Protein AF-A0AAQ5Z0Y7-F1 (afdb_monomer)

Secondary structure (DSSP, 8-state):
-EEEEEESSS-EEEEEEETTEEE-TTEEE---EE-STT-EEEEEEE---PPTT--EEEEEEETT-SS-EEEE---S--HHHHHHHHHHHHHHHHHHHHHHHHHHHHHHHHHHHHHHHHHHHHHHHHHHHT-

pLDDT: mean 85.17, std 12.5, range [53.28, 96.88]

Nearest PDB structures (foldseek):
  6mno-assembly1_D  TM=9.564E-01  e=3.412E-08  Mus musculus
  6kvm-assembly1_B  TM=9.629E-01  e=2.098E-07  Gallus gallus
  6dfx-assembly1_B  TM=9.549E-01  e=1.760E-07  Homo sapiens
  8trr-assembly2_G  TM=9.542E-01  e=2.501E-07  Homo sapiens
  1ymm-assembly1_B  TM=9.669E-01  e=6.387E-07  Homo sapiens

Solvent-accessible surface area (backbone atoms only — not comparable to full-atom values): 7710 Å² total; per-residue (Å²): 118,48,74,50,64,83,38,72,68,85,71,67,46,78,45,40,21,53,75,81,42,81,53,67,78,56,54,49,68,54,72,73,38,78,67,61,95,88,21,27,27,37,41,36,40,69,64,77,81,92,57,92,91,69,47,42,30,40,38,42,40,42,88,85,43,97,61,70,46,75,47,69,66,68,88,64,72,56,69,67,60,54,48,51,53,54,54,52,53,53,53,51,54,54,50,51,53,54,50,50,53,50,49,53,49,49,53,50,51,53,51,52,53,52,53,51,52,55,50,54,53,53,53,55,52,56,58,60,76,75,107

Structure (mmCIF, N/CA/C/O backbone):
data_AF-A0AAQ5Z0Y7-F1
#
_entry.id   AF-A0AAQ5Z0Y7-F1
#
loop_
_atom_site.group_PDB
_atom_site.id
_atom_site.type_symbol
_atom_site.label_atom_id
_atom_site.label_alt_id
_atom_site.label_comp_id
_atom_site.label_asym_id
_atom_site.label_entity_id
_atom_site.label_seq_id
_atom_site.pdbx_PDB_ins_code
_atom_site.Cartn_x
_atom_site.Cartn_y
_atom_site.Cartn_z
_atom_site.occupancy
_atom_site.B_iso_or_equiv
_atom_site.auth_seq_id
_atom_site.auth_comp_id
_atom_site.auth_asym_id
_atom_site.auth_atom_id
_atom_site.pdbx_PDB_model_num
ATOM 1 N N . VAL A 1 1 ? -2.143 5.171 -4.795 1.00 91.12 1 VAL A N 1
ATOM 2 C CA . VAL A 1 1 ? -0.815 5.146 -5.457 1.00 91.12 1 VAL A CA 1
ATOM 3 C C . VAL A 1 1 ? -0.305 3.717 -5.467 1.00 91.12 1 VAL A C 1
ATOM 5 O O . VAL A 1 1 ? -0.470 3.034 -4.466 1.00 91.12 1 VAL A O 1
ATOM 8 N N . CYS A 1 2 ? 0.251 3.256 -6.580 1.00 93.62 2 CYS A N 1
ATOM 9 C CA . CYS A 1 2 ? 0.932 1.970 -6.693 1.00 93.62 2 CYS A CA 1
ATOM 10 C C . CYS A 1 2 ? 2.413 2.242 -6.950 1.00 93.62 2 CYS A C 1
ATOM 12 O O . CYS A 1 2 ? 2.742 2.964 -7.888 1.00 93.62 2 CYS A O 1
ATOM 14 N N . SER A 1 3 ? 3.286 1.697 -6.111 1.00 93.94 3 SER A N 1
ATOM 15 C CA . SER A 1 3 ? 4.729 1.930 -6.179 1.00 93.94 3 SER A CA 1
ATOM 16 C C . SER A 1 3 ? 5.446 0.607 -6.400 1.00 93.94 3 SER A C 1
ATOM 18 O O . SER A 1 3 ? 5.168 -0.357 -5.688 1.00 93.94 3 SER A O 1
ATOM 20 N N . ALA A 1 4 ? 6.370 0.577 -7.355 1.00 93.75 4 ALA A N 1
ATOM 21 C CA . ALA A 1 4 ? 7.292 -0.532 -7.561 1.00 93.75 4 ALA A CA 1
ATOM 22 C C . ALA A 1 4 ? 8.717 -0.052 -7.266 1.00 93.75 4 ALA A C 1
ATOM 24 O O . ALA A 1 4 ? 9.116 1.014 -7.736 1.00 93.75 4 ALA A O 1
ATOM 25 N N . TYR A 1 5 ? 9.454 -0.840 -6.488 1.00 93.38 5 TYR A N 1
ATOM 26 C CA . TYR A 1 5 ? 10.811 -0.553 -6.020 1.00 93.38 5 TYR A CA 1
ATOM 27 C C . TYR A 1 5 ? 11.744 -1.708 -6.377 1.00 93.38 5 TYR A C 1
ATOM 29 O O . TYR A 1 5 ? 11.276 -2.784 -6.755 1.00 93.38 5 TYR A O 1
ATOM 37 N N . ASP A 1 6 ? 13.047 -1.472 -6.227 1.00 92.06 6 ASP A N 1
ATOM 38 C CA . ASP A 1 6 ? 14.092 -2.498 -6.226 1.00 92.06 6 ASP A CA 1
ATOM 39 C C . ASP A 1 6 ? 14.089 -3.412 -7.464 1.00 92.06 6 ASP A C 1
ATOM 41 O O . ASP A 1 6 ? 14.405 -4.599 -7.389 1.00 92.06 6 ASP A O 1
ATOM 45 N N . PHE A 1 7 ? 13.737 -2.860 -8.632 1.00 91.75 7 PHE A N 1
ATOM 46 C CA . PHE A 1 7 ? 13.686 -3.612 -9.888 1.00 91.75 7 PHE A CA 1
ATOM 47 C C . PHE A 1 7 ? 14.783 -3.194 -10.875 1.00 91.75 7 PHE A C 1
ATOM 49 O O . PHE A 1 7 ? 15.243 -2.049 -10.901 1.00 91.75 7 PHE A O 1
ATOM 56 N N . TYR A 1 8 ? 15.189 -4.144 -11.719 1.00 88.56 8 TYR A N 1
ATOM 57 C CA . TYR A 1 8 ? 16.187 -3.975 -12.778 1.00 88.56 8 TYR A CA 1
ATOM 58 C C . TYR A 1 8 ? 15.850 -4.916 -13.943 1.00 88.56 8 TYR A C 1
ATOM 60 O O . TYR A 1 8 ? 15.703 -6.111 -13.727 1.00 88.56 8 TYR A O 1
ATOM 68 N N . SER A 1 9 ? 15.722 -4.512 -15.205 1.00 89.31 9 SER A N 1
ATOM 69 C CA . SER A 1 9 ? 16.020 -3.252 -15.900 1.00 89.31 9 SER A CA 1
ATOM 70 C C . SER A 1 9 ? 14.923 -2.173 -15.783 1.00 89.31 9 SER A C 1
ATOM 72 O O . SER A 1 9 ? 13.867 -2.420 -15.206 1.00 89.31 9 SER A O 1
ATOM 74 N N . LYS A 1 10 ? 15.151 -0.983 -16.378 1.00 89.31 10 LYS A N 1
ATOM 75 C CA . LYS A 1 10 ? 14.221 0.174 -16.379 1.00 89.31 10 LYS A CA 1
ATOM 76 C C . LYS A 1 10 ? 12.855 -0.115 -17.036 1.00 89.31 10 LYS A C 1
ATOM 78 O O . LYS A 1 10 ? 11.901 0.625 -16.815 1.00 89.31 10 LYS A O 1
ATOM 83 N N . GLN A 1 11 ? 12.756 -1.151 -17.869 1.00 91.50 11 GLN A N 1
ATOM 84 C CA . GLN A 1 11 ? 11.526 -1.503 -18.582 1.00 91.50 11 GLN A CA 1
ATOM 85 C C . GLN A 1 11 ? 10.569 -2.254 -17.654 1.00 91.50 11 GLN A C 1
ATOM 87 O O . GLN A 1 11 ? 10.799 -3.409 -17.308 1.00 91.50 11 GLN A O 1
ATOM 92 N N . ILE A 1 12 ? 9.482 -1.589 -17.275 1.00 94.12 12 ILE A N 1
ATOM 93 C CA . ILE A 1 12 ? 8.422 -2.110 -16.411 1.00 94.12 12 ILE A CA 1
ATOM 94 C C . ILE A 1 12 ? 7.073 -1.621 -16.935 1.00 94.12 12 ILE A C 1
ATOM 96 O O . ILE A 1 12 ? 6.978 -0.508 -17.461 1.00 94.12 12 ILE A O 1
ATOM 100 N N . ARG A 1 13 ? 6.023 -2.429 -16.785 1.00 94.31 13 ARG A N 1
ATOM 101 C CA . ARG A 1 13 ? 4.652 -2.024 -17.099 1.00 94.31 13 ARG A CA 1
ATOM 102 C C . ARG A 1 13 ? 3.798 -2.086 -15.842 1.00 94.31 13 ARG A C 1
ATOM 104 O O . ARG A 1 13 ? 3.627 -3.138 -15.236 1.00 94.31 13 ARG A O 1
ATOM 111 N N . VAL A 1 14 ? 3.249 -0.936 -15.468 1.00 95.50 14 VAL A N 1
ATOM 112 C CA . VAL A 1 14 ? 2.328 -0.789 -14.340 1.00 95.50 14 VAL A CA 1
ATOM 113 C C . VAL A 1 14 ? 0.976 -0.376 -14.905 1.00 95.50 14 VAL A C 1
ATOM 115 O O . VAL A 1 14 ? 0.880 0.621 -15.616 1.00 95.50 14 VAL A O 1
ATOM 118 N N . SER A 1 15 ? -0.057 -1.164 -14.628 1.00 95.88 15 SER A N 1
ATOM 119 C CA . SER A 1 15 ? -1.421 -0.935 -15.117 1.00 95.88 15 SER A CA 1
ATOM 120 C C . SER A 1 15 ? -2.418 -1.010 -13.969 1.00 95.88 15 SER A C 1
ATOM 122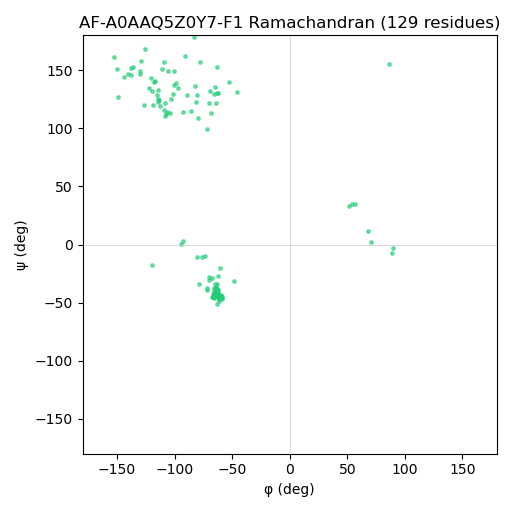 O O . SER A 1 15 ? -2.213 -1.740 -13.000 1.00 95.88 15 SER A O 1
ATOM 124 N N . TRP A 1 16 ? -3.503 -0.250 -14.069 1.00 95.94 16 TRP A N 1
ATOM 125 C CA . TRP A 1 16 ? -4.594 -0.298 -13.104 1.00 95.94 16 TRP A CA 1
ATOM 126 C C . TRP A 1 16 ? -5.721 -1.162 -13.643 1.00 95.94 16 TRP A C 1
ATOM 128 O O . TRP A 1 16 ? -6.062 -1.089 -14.820 1.00 95.94 16 TRP A O 1
ATOM 138 N N . LEU A 1 17 ? -6.305 -1.971 -12.768 1.00 94.62 17 LEU A N 1
ATOM 139 C CA . LEU A 1 17 ? -7.464 -2.799 -13.045 1.00 94.62 17 LEU A CA 1
ATOM 140 C C . LEU A 1 17 ? -8.631 -2.330 -12.179 1.00 94.62 17 LEU A C 1
ATOM 142 O O . LEU A 1 17 ? -8.510 -2.261 -10.956 1.00 94.62 17 LEU A O 1
ATOM 146 N N . TRP A 1 18 ? -9.772 -2.082 -12.806 1.00 91.94 18 TRP A N 1
ATOM 147 C CA . TRP A 1 18 ? -11.051 -1.835 -12.153 1.00 91.94 18 TRP A CA 1
ATOM 148 C C . TRP A 1 18 ? -11.950 -3.041 -12.400 1.00 91.94 18 TRP A C 1
ATOM 150 O O . TRP A 1 18 ? -12.274 -3.361 -13.540 1.00 91.94 18 TRP A O 1
ATOM 160 N N . ASN A 1 19 ? -12.314 -3.762 -11.339 1.00 90.50 19 ASN A N 1
ATOM 161 C CA . ASN A 1 19 ? -13.079 -5.012 -11.413 1.00 90.50 19 ASN A CA 1
ATOM 162 C C . ASN A 1 19 ? -12.471 -6.043 -12.391 1.00 90.50 19 ASN A C 1
ATOM 164 O O . ASN A 1 19 ? -13.185 -6.819 -13.018 1.00 90.50 19 ASN A O 1
ATOM 168 N N . GLY A 1 20 ? -11.138 -6.052 -12.515 1.00 90.88 20 GLY A N 1
ATOM 169 C CA . GLY A 1 20 ? -10.393 -6.943 -13.412 1.00 90.88 20 GLY A CA 1
ATOM 170 C C . GLY A 1 20 ? -10.175 -6.407 -14.830 1.00 90.88 20 GLY A C 1
ATOM 171 O O . GLY A 1 20 ? -9.409 -7.008 -15.578 1.00 90.88 20 GLY A O 1
ATOM 172 N N . GLN A 1 21 ? -10.777 -5.273 -15.192 1.00 93.38 21 GLN A N 1
ATOM 173 C CA . GLN A 1 21 ? -10.594 -4.639 -16.497 1.00 93.38 21 GLN A CA 1
ATOM 174 C C . GLN A 1 21 ? -9.551 -3.520 -16.431 1.00 93.38 21 GLN A C 1
ATOM 176 O O . GLN A 1 21 ? -9.577 -2.699 -15.520 1.00 93.38 21 GLN A O 1
ATOM 181 N N . GLU A 1 22 ? -8.634 -3.477 -17.399 1.00 95.06 22 GLU A N 1
ATOM 182 C CA . GLU A 1 22 ? -7.592 -2.446 -17.464 1.00 95.06 22 GLU A CA 1
ATOM 183 C C . GLU A 1 22 ? -8.189 -1.059 -17.720 1.00 95.06 22 GLU A C 1
ATOM 185 O O . GLU A 1 22 ? -8.990 -0.877 -18.639 1.00 95.06 22 GLU A O 1
ATOM 190 N N . VAL A 1 23 ? -7.793 -0.085 -16.897 1.00 94.25 23 VAL A N 1
ATOM 191 C CA . VAL A 1 23 ? -8.220 1.313 -16.999 1.00 94.25 23 VAL A CA 1
ATOM 192 C C . VAL A 1 23 ? -7.027 2.218 -17.267 1.00 94.25 23 VAL A C 1
ATOM 194 O O . VAL A 1 23 ? -5.949 2.045 -16.701 1.00 94.25 23 VAL A O 1
ATOM 197 N N . THR A 1 24 ? -7.238 3.199 -18.140 1.00 94.12 24 THR A N 1
ATOM 198 C CA . THR A 1 24 ? -6.231 4.198 -18.532 1.00 94.12 24 THR A CA 1
ATOM 199 C C . THR A 1 24 ? -6.661 5.628 -18.200 1.00 94.12 24 THR A C 1
ATOM 201 O O . THR A 1 24 ? -5.824 6.522 -18.127 1.00 94.12 24 THR A O 1
ATOM 204 N N . SER A 1 25 ? -7.957 5.857 -17.966 1.00 93.88 25 SER A N 1
ATOM 205 C CA . SER A 1 25 ? -8.489 7.165 -17.580 1.00 93.88 25 SER A CA 1
ATOM 206 C C . SER A 1 25 ? -8.035 7.540 -16.171 1.00 93.88 25 SER A C 1
ATOM 208 O O . SER A 1 25 ? -8.155 6.733 -15.253 1.00 93.88 25 SER A O 1
ATOM 210 N N . GLY A 1 26 ? -7.535 8.766 -15.998 1.00 92.00 26 GLY A N 1
ATOM 211 C CA . GLY A 1 26 ? -7.045 9.252 -14.704 1.00 92.00 26 GLY A CA 1
ATOM 212 C C . GLY A 1 26 ? -5.773 8.551 -14.216 1.00 92.00 26 GLY A C 1
ATOM 213 O O . GLY A 1 26 ? -5.412 8.704 -13.051 1.00 92.00 26 GLY A O 1
ATOM 214 N N . VAL A 1 27 ? -5.104 7.768 -15.075 1.00 95.38 27 VAL A N 1
ATOM 215 C CA . VAL A 1 27 ? -3.835 7.114 -14.747 1.00 95.38 27 VAL A CA 1
ATOM 216 C C . VAL A 1 27 ? -2.674 8.028 -15.107 1.00 95.38 27 VAL A C 1
ATOM 218 O O . VAL A 1 27 ? -2.554 8.484 -16.243 1.00 95.38 27 VAL A O 1
ATOM 221 N N . SER A 1 28 ? -1.773 8.240 -14.156 1.00 95.56 28 SER A N 1
ATOM 222 C CA . SER A 1 28 ? -0.489 8.900 -14.384 1.00 95.56 28 SER A CA 1
ATOM 223 C C . SER A 1 28 ? 0.655 8.061 -13.821 1.00 95.56 28 SER A C 1
ATOM 225 O O . SER A 1 28 ? 0.456 7.182 -12.976 1.00 95.56 28 SER A O 1
ATOM 227 N N . PHE A 1 29 ? 1.865 8.283 -14.329 1.00 94.81 29 PHE A N 1
ATOM 228 C CA . PHE A 1 29 ? 3.067 7.577 -13.900 1.00 94.81 29 PHE A CA 1
ATOM 229 C C . PHE A 1 29 ? 4.238 8.548 -13.768 1.00 94.81 29 PHE A 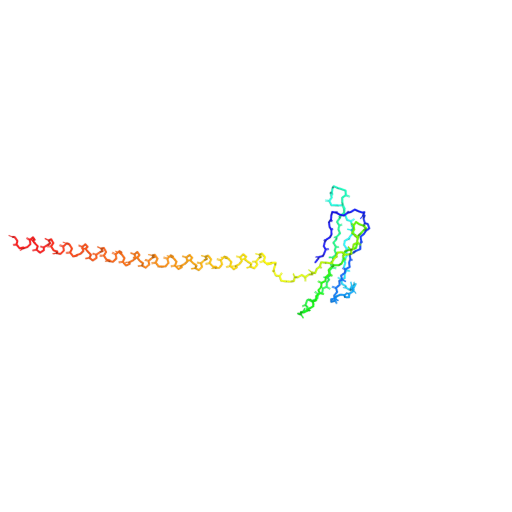C 1
ATOM 231 O O . PHE A 1 29 ? 4.353 9.502 -14.536 1.00 94.81 29 PHE A O 1
ATOM 238 N N . THR A 1 30 ? 5.116 8.304 -12.800 1.00 94.38 30 THR A N 1
ATOM 239 C CA . THR A 1 30 ? 6.445 8.921 -12.792 1.00 94.38 30 THR A CA 1
ATOM 240 C C . THR A 1 30 ? 7.335 8.197 -13.784 1.00 94.38 30 THR A C 1
ATOM 242 O O . THR A 1 30 ? 7.142 7.015 -14.066 1.00 94.38 30 THR A O 1
ATOM 245 N N . GLU A 1 31 ? 8.376 8.862 -14.267 1.00 91.94 31 GLU A N 1
ATOM 246 C CA . GLU A 1 31 ? 9.453 8.136 -14.929 1.00 91.94 31 GLU A CA 1
ATOM 247 C C . GLU A 1 31 ? 10.143 7.182 -13.945 1.00 91.94 31 GLU A C 1
ATOM 249 O O . GLU A 1 31 ? 10.155 7.413 -12.733 1.00 91.94 31 GLU A O 1
ATOM 254 N N . ALA A 1 32 ? 10.718 6.096 -14.466 1.00 91.88 32 ALA A N 1
ATOM 255 C CA . ALA A 1 32 ? 11.521 5.193 -13.655 1.00 91.88 32 ALA A CA 1
ATOM 256 C C . ALA A 1 32 ? 12.822 5.896 -13.230 1.00 91.88 32 ALA A C 1
ATOM 258 O O . ALA A 1 32 ? 13.677 6.210 -14.069 1.00 91.88 32 ALA A O 1
ATOM 259 N N . MET A 1 33 ? 12.948 6.147 -11.929 1.00 92.62 33 MET A N 1
ATOM 260 C CA . MET A 1 33 ? 14.054 6.874 -11.301 1.00 92.62 33 MET A CA 1
ATOM 261 C C . MET A 1 33 ? 14.969 5.902 -10.554 1.00 92.62 33 MET A C 1
ATOM 263 O O . MET A 1 33 ? 14.481 4.889 -10.063 1.00 92.62 33 MET A O 1
ATOM 267 N N . PRO A 1 34 ? 16.277 6.172 -10.437 1.00 91.56 34 PRO A N 1
ATOM 268 C CA . PRO A 1 34 ? 17.161 5.341 -9.627 1.00 91.56 34 PRO A CA 1
ATOM 269 C C . PRO A 1 34 ? 16.777 5.425 -8.140 1.00 91.56 34 PRO A C 1
ATOM 271 O O . PRO A 1 34 ? 16.534 6.515 -7.622 1.00 91.56 34 PRO A O 1
ATOM 274 N N . SER A 1 35 ? 16.736 4.278 -7.462 1.00 85.50 35 SER A N 1
ATOM 275 C CA . SER A 1 35 ? 16.371 4.143 -6.042 1.00 85.50 35 SER A CA 1
ATOM 276 C C . SER A 1 35 ? 17.586 4.194 -5.094 1.00 85.50 35 SER A C 1
ATOM 278 O O . SER A 1 35 ? 17.435 4.066 -3.884 1.00 85.50 35 SER A O 1
ATOM 280 N N . GLY A 1 36 ? 18.794 4.412 -5.628 1.00 77.88 36 GLY A N 1
ATOM 281 C CA . GLY A 1 36 ? 20.045 4.064 -4.943 1.00 77.88 36 GLY A CA 1
ATOM 282 C C . GLY A 1 36 ? 20.406 2.601 -5.218 1.00 77.88 36 GLY A C 1
ATOM 283 O O . GLY A 1 36 ? 19.550 1.814 -5.610 1.00 77.88 36 GLY A O 1
ATOM 284 N N . ASP A 1 37 ? 21.686 2.248 -5.124 1.00 85.44 37 ASP A N 1
ATOM 285 C CA . ASP A 1 37 ? 22.167 0.866 -5.293 1.00 85.44 37 ASP A CA 1
ATOM 286 C C . ASP A 1 37 ? 21.817 0.181 -6.635 1.00 85.44 37 ASP A C 1
ATOM 288 O O . ASP A 1 37 ? 21.642 -1.030 -6.693 1.00 85.44 37 ASP A O 1
ATOM 292 N N . TRP A 1 38 ? 21.792 0.938 -7.743 1.00 83.81 38 TRP A N 1
ATOM 293 C CA . TRP A 1 38 ? 21.580 0.457 -9.130 1.00 83.81 38 TRP A CA 1
ATOM 294 C C . TRP A 1 38 ? 20.169 -0.036 -9.484 1.00 83.81 38 TRP A C 1
ATOM 296 O O . TRP A 1 38 ? 19.930 -0.426 -10.630 1.00 83.81 38 TRP A O 1
ATOM 306 N N . PHE A 1 39 ? 19.221 0.038 -8.554 1.00 92.94 39 PHE A N 1
ATOM 307 C CA . PHE A 1 39 ? 17.825 -0.304 -8.808 1.00 92.94 39 PHE A CA 1
ATOM 308 C C . PHE A 1 39 ? 17.001 0.903 -9.250 1.00 92.94 39 PHE A C 1
ATOM 310 O O . PHE A 1 39 ? 17.392 2.057 -9.050 1.00 92.94 39 PHE A O 1
ATOM 317 N N . TYR A 1 40 ? 15.839 0.637 -9.842 1.00 93.69 40 TYR A N 1
ATOM 318 C CA . TYR A 1 40 ? 14.866 1.652 -10.224 1.00 93.69 40 TYR A CA 1
ATOM 319 C C . TYR A 1 40 ? 13.620 1.601 -9.338 1.00 93.69 40 TYR A C 1
ATOM 321 O O . TYR A 1 40 ? 13.281 0.575 -8.750 1.00 93.69 40 TYR A O 1
ATOM 329 N N . GLN A 1 41 ? 12.922 2.729 -9.289 1.00 94.56 41 GLN A N 1
ATOM 330 C CA . GLN A 1 41 ? 11.603 2.889 -8.699 1.00 94.56 41 GLN A CA 1
ATOM 331 C C . GLN A 1 41 ? 10.668 3.590 -9.685 1.00 94.56 41 GLN A C 1
ATOM 333 O O . GLN A 1 41 ? 11.095 4.446 -10.466 1.00 94.56 41 GLN A O 1
ATOM 338 N N . VAL A 1 42 ? 9.385 3.240 -9.646 1.00 95.31 42 VAL A N 1
ATOM 339 C CA . VAL A 1 42 ? 8.333 3.895 -10.430 1.00 95.31 42 VAL A CA 1
ATOM 340 C C . VAL A 1 42 ? 7.042 3.965 -9.620 1.00 95.31 42 VAL A C 1
ATOM 342 O O . VAL A 1 42 ? 6.703 3.040 -8.878 1.00 95.31 42 VAL A O 1
ATOM 345 N N . HIS A 1 43 ? 6.301 5.056 -9.782 1.00 95.50 43 HIS A N 1
ATOM 346 C CA . HIS A 1 43 ? 5.024 5.279 -9.119 1.00 95.50 43 HIS A CA 1
ATOM 347 C C . HIS A 1 43 ? 3.935 5.499 -10.156 1.00 95.50 43 HIS A C 1
ATOM 349 O O . HIS A 1 43 ? 4.108 6.281 -11.088 1.00 95.50 43 HIS A O 1
ATOM 355 N N . SER A 1 44 ? 2.797 4.841 -9.969 1.00 95.88 44 SER A N 1
ATOM 356 C CA . SER A 1 44 ? 1.584 5.085 -10.735 1.00 95.88 44 SER A CA 1
ATOM 357 C C . SER A 1 44 ? 0.460 5.575 -9.829 1.00 95.88 44 SER A C 1
ATOM 359 O O . SER A 1 44 ? 0.273 5.105 -8.700 1.00 95.88 44 SER A O 1
ATOM 361 N N . PHE A 1 45 ? -0.310 6.525 -10.335 1.00 94.75 45 PHE A N 1
ATOM 362 C CA . PHE A 1 45 ? -1.434 7.143 -9.654 1.00 94.75 45 PHE A CA 1
ATOM 363 C C . PHE A 1 45 ? -2.690 6.905 -10.478 1.00 94.75 45 PHE A C 1
ATOM 365 O O . PHE A 1 45 ? -2.635 6.896 -11.703 1.00 94.75 45 PHE A O 1
ATOM 372 N N . LEU A 1 46 ? -3.803 6.696 -9.785 1.00 94.00 46 LEU A N 1
ATOM 373 C CA . LEU A 1 46 ? -5.127 6.573 -10.372 1.00 94.00 46 LEU A CA 1
ATOM 374 C C . LEU A 1 46 ? -6.030 7.571 -9.657 1.00 94.00 46 LEU A C 1
ATOM 376 O O . LEU A 1 46 ? -6.199 7.485 -8.437 1.00 94.00 46 LEU A O 1
ATOM 380 N N . GLU A 1 47 ? -6.589 8.503 -10.414 1.00 92.94 47 GLU A N 1
ATOM 381 C CA . GLU A 1 47 ? -7.648 9.397 -9.959 1.00 92.94 47 GLU A CA 1
ATOM 382 C C . GLU A 1 47 ? -9.000 8.707 -10.152 1.00 92.94 47 GLU A C 1
ATOM 384 O O . GLU A 1 47 ? -9.413 8.414 -11.273 1.00 92.94 47 GLU A O 1
ATOM 389 N N . PHE A 1 48 ? -9.694 8.414 -9.052 1.00 86.62 48 PHE A N 1
ATOM 390 C CA . PHE A 1 48 ? -11.004 7.768 -9.082 1.00 86.62 48 PHE A CA 1
ATOM 391 C C . PHE A 1 48 ? -11.828 8.141 -7.848 1.00 86.62 48 PHE A C 1
ATOM 393 O O . PHE A 1 48 ? -11.293 8.564 -6.822 1.00 86.62 48 PHE A O 1
ATOM 400 N N . THR A 1 49 ? -13.144 7.948 -7.940 1.00 85.38 49 THR A N 1
ATOM 401 C CA . THR A 1 49 ? -14.055 8.069 -6.796 1.00 85.38 49 THR A CA 1
ATOM 402 C C . THR A 1 49 ? -14.451 6.663 -6.343 1.00 85.38 49 THR A C 1
ATOM 404 O O . THR A 1 49 ? -15.108 5.968 -7.114 1.00 85.38 49 THR A O 1
ATOM 407 N N . PRO A 1 50 ? -14.041 6.203 -5.146 1.00 77.06 50 PRO A N 1
ATOM 408 C CA . PRO A 1 50 ? -14.340 4.849 -4.684 1.00 77.06 50 PRO A CA 1
ATOM 409 C C . PRO A 1 50 ? -15.848 4.640 -4.502 1.00 77.06 50 PRO A C 1
ATOM 411 O O . PRO A 1 50 ? -16.463 5.307 -3.665 1.00 77.06 50 PRO A O 1
ATOM 414 N N . THR A 1 51 ? -16.431 3.665 -5.204 1.00 81.00 51 THR A N 1
ATOM 415 C CA . THR A 1 51 ? -17.798 3.191 -4.937 1.00 81.00 51 THR A CA 1
ATOM 416 C C . THR A 1 51 ? -17.763 1.889 -4.134 1.00 81.00 51 THR A C 1
ATOM 418 O O . THR A 1 51 ? -16.828 1.090 -4.219 1.00 81.00 51 THR A O 1
ATOM 421 N N . ARG A 1 52 ? -18.783 1.650 -3.300 1.00 79.75 52 ARG A N 1
ATOM 422 C CA . ARG A 1 52 ? -18.865 0.418 -2.498 1.00 79.75 52 ARG A CA 1
ATOM 423 C C . ARG A 1 52 ? -18.945 -0.813 -3.404 1.00 79.75 52 ARG A C 1
ATOM 425 O O . ARG A 1 52 ? -19.807 -0.879 -4.271 1.00 79.75 52 ARG A O 1
ATOM 432 N N . GLY A 1 53 ? -18.104 -1.807 -3.124 1.00 80.00 53 GLY A N 1
ATOM 433 C CA . GLY A 1 53 ? -18.097 -3.094 -3.827 1.00 80.00 53 GLY A CA 1
ATOM 434 C C . GLY A 1 53 ? -17.192 -3.146 -5.058 1.00 80.00 53 GLY A C 1
ATOM 435 O O . GLY A 1 53 ? -17.058 -4.212 -5.653 1.00 80.00 53 GLY A O 1
ATOM 436 N N . GLU A 1 54 ? -16.541 -2.041 -5.421 1.00 84.56 54 GLU A N 1
ATOM 437 C CA . GLU A 1 54 ? -15.580 -2.019 -6.520 1.00 84.56 54 GLU A CA 1
ATOM 438 C C . GLU A 1 54 ? -14.209 -2.510 -6.061 1.00 84.56 54 GLU A C 1
ATOM 440 O O . GLU A 1 54 ? -13.714 -2.137 -4.994 1.00 84.56 54 GLU A O 1
ATOM 445 N N . ARG A 1 55 ? -13.584 -3.356 -6.882 1.00 87.81 55 ARG A N 1
ATOM 446 C CA . ARG A 1 55 ? -12.254 -3.900 -6.622 1.00 87.81 55 ARG A CA 1
ATOM 447 C C . ARG A 1 55 ? -11.254 -3.250 -7.556 1.00 87.81 55 ARG A C 1
ATOM 449 O O . ARG A 1 55 ? -11.257 -3.509 -8.757 1.00 87.81 55 ARG A O 1
ATOM 456 N N . ILE A 1 56 ? -10.366 -2.454 -6.984 1.00 91.69 56 ILE A N 1
ATOM 457 C CA . ILE A 1 56 ? -9.268 -1.834 -7.717 1.00 91.69 56 ILE A CA 1
ATOM 458 C C . ILE A 1 56 ? -8.007 -2.636 -7.442 1.00 91.69 56 ILE A C 1
ATOM 460 O O . ILE A 1 56 ? -7.755 -3.049 -6.311 1.00 91.69 56 ILE A O 1
ATOM 464 N N . ALA A 1 57 ? -7.222 -2.887 -8.477 1.00 93.31 57 ALA A N 1
ATOM 465 C CA . ALA A 1 57 ? -5.944 -3.560 -8.350 1.00 93.31 57 ALA A CA 1
ATOM 466 C C . ALA A 1 57 ? -4.892 -2.886 -9.227 1.00 93.31 57 ALA A C 1
ATOM 468 O O . ALA A 1 57 ? -5.198 -2.306 -10.263 1.00 93.31 57 ALA A O 1
ATOM 469 N N . CYS A 1 58 ? -3.644 -2.985 -8.804 1.00 94.81 58 CYS A N 1
ATOM 470 C CA . CYS A 1 58 ? -2.481 -2.631 -9.592 1.00 94.81 58 CYS A CA 1
ATOM 471 C C . CYS A 1 58 ? -1.858 -3.916 -10.139 1.00 94.81 58 CYS A C 1
ATOM 473 O O . CYS A 1 58 ? -1.625 -4.860 -9.382 1.00 94.81 58 CYS A O 1
ATOM 475 N N . ARG A 1 59 ? -1.602 -3.961 -11.444 1.00 95.88 59 ARG A N 1
ATOM 476 C CA . ARG A 1 59 ? -0.902 -5.051 -12.123 1.00 95.88 59 ARG A CA 1
ATOM 477 C C . ARG A 1 59 ? 0.481 -4.577 -12.542 1.00 95.88 59 ARG A C 1
ATOM 479 O O . ARG A 1 59 ? 0.595 -3.617 -13.307 1.00 95.88 59 ARG A O 1
ATOM 486 N N . VAL A 1 60 ? 1.502 -5.275 -12.062 1.00 96.00 60 VAL A N 1
ATOM 487 C CA . VAL A 1 60 ? 2.911 -5.001 -12.340 1.00 96.00 60 VAL A CA 1
ATOM 488 C C . VAL A 1 60 ? 3.488 -6.144 -13.168 1.00 96.00 60 VAL A C 1
ATOM 490 O O . VAL A 1 60 ? 3.502 -7.296 -12.739 1.00 96.00 60 VAL A O 1
ATOM 493 N N . GLU A 1 61 ? 3.961 -5.812 -14.362 1.00 95.69 61 GLU A N 1
ATOM 494 C CA . GLU A 1 61 ? 4.624 -6.718 -15.297 1.00 95.69 61 GLU A CA 1
ATOM 495 C C . GLU A 1 61 ? 6.083 -6.282 -15.449 1.00 95.69 61 GLU A C 1
ATOM 497 O O . GLU A 1 61 ? 6.375 -5.125 -15.773 1.00 95.69 61 GLU A O 1
ATOM 502 N N . HIS A 1 62 ? 7.011 -7.205 -15.203 1.00 95.25 62 HIS A N 1
ATOM 503 C CA . HIS A 1 62 ? 8.447 -6.949 -15.269 1.00 95.25 62 HIS A CA 1
ATOM 504 C C . HIS A 1 62 ? 9.197 -8.218 -15.679 1.00 95.25 62 HIS A C 1
ATOM 506 O O . HIS A 1 62 ? 8.747 -9.318 -15.381 1.00 95.25 62 HIS A O 1
ATOM 512 N N . LEU A 1 63 ? 10.343 -8.072 -16.347 1.00 92.56 63 LEU A N 1
ATOM 513 C CA . LEU A 1 63 ? 11.136 -9.195 -16.868 1.00 92.56 63 LEU A CA 1
ATOM 514 C C . LEU A 1 63 ? 11.651 -10.141 -15.772 1.00 92.56 63 LEU A C 1
ATOM 516 O O . LEU A 1 63 ? 11.877 -11.318 -16.038 1.00 92.56 63 LEU A O 1
ATOM 520 N N . SER A 1 64 ? 11.849 -9.638 -14.552 1.00 89.81 64 SER A N 1
ATOM 521 C CA . SER A 1 64 ? 12.268 -10.449 -13.405 1.00 89.81 64 SER A CA 1
ATOM 522 C C . SER A 1 64 ? 11.130 -11.286 -12.815 1.00 89.81 64 SER A C 1
ATOM 524 O O . SER A 1 64 ? 11.389 -12.151 -11.981 1.00 89.81 64 SER A O 1
ATOM 526 N N . LEU A 1 65 ? 9.882 -11.039 -13.224 1.00 91.94 65 LEU A N 1
ATOM 527 C CA . LEU A 1 65 ? 8.706 -11.761 -12.758 1.00 91.94 65 LEU A CA 1
ATOM 528 C C . LEU A 1 65 ? 8.258 -12.764 -13.824 1.00 91.94 65 LEU A C 1
ATOM 530 O O . LEU A 1 65 ? 7.990 -12.397 -14.965 1.00 91.94 65 LEU A O 1
ATOM 534 N N . SER A 1 66 ? 8.134 -14.039 -13.447 1.00 92.38 66 SER A N 1
ATOM 535 C CA . SER A 1 66 ? 7.591 -15.070 -14.344 1.00 92.38 66 SER A CA 1
ATOM 536 C C . SER A 1 66 ? 6.105 -14.857 -14.652 1.00 92.38 66 SER A C 1
ATOM 538 O O . SER A 1 66 ? 5.644 -15.222 -15.728 1.00 92.38 66 SER A O 1
ATOM 540 N N . GLU A 1 67 ? 5.367 -14.246 -13.723 1.00 93.69 67 GLU A N 1
ATOM 541 C CA . GLU A 1 67 ? 3.950 -13.910 -13.856 1.00 93.69 67 GLU A CA 1
ATOM 542 C C . GLU A 1 67 ? 3.688 -12.489 -13.346 1.00 93.69 67 GLU A C 1
ATOM 544 O O . GLU A 1 67 ? 4.394 -11.985 -12.471 1.00 93.69 67 GLU A O 1
ATOM 549 N N . ALA A 1 68 ? 2.653 -11.837 -13.879 1.00 94.31 68 ALA A N 1
ATOM 550 C CA . ALA A 1 68 ? 2.285 -10.485 -13.476 1.00 94.31 68 ALA A CA 1
ATOM 551 C C . ALA A 1 68 ? 1.867 -10.435 -11.997 1.00 94.31 68 ALA A C 1
ATOM 553 O O . ALA A 1 68 ? 0.993 -11.183 -11.553 1.00 94.31 68 ALA A O 1
ATOM 554 N N . MET A 1 69 ? 2.433 -9.497 -11.240 1.00 93.75 69 MET A N 1
ATOM 555 C CA . MET A 1 69 ? 2.071 -9.293 -9.842 1.00 93.75 69 MET A CA 1
ATOM 556 C C . MET A 1 69 ? 0.799 -8.447 -9.748 1.00 93.75 69 MET A C 1
ATOM 558 O O . MET A 1 69 ? 0.753 -7.318 -10.237 1.00 93.75 69 MET A O 1
ATOM 562 N N . LEU A 1 70 ? -0.233 -8.983 -9.093 1.00 93.94 70 LEU A N 1
ATOM 563 C CA . LEU A 1 70 ? -1.506 -8.302 -8.855 1.00 93.94 70 LEU A CA 1
ATOM 564 C C . LEU A 1 70 ? -1.635 -7.880 -7.391 1.00 93.94 70 LEU A C 1
ATOM 566 O O . LEU A 1 70 ? -1.761 -8.716 -6.499 1.00 93.94 70 LEU A O 1
ATOM 570 N N . VAL A 1 71 ? -1.663 -6.571 -7.151 1.00 92.00 71 VAL A N 1
ATOM 571 C CA . VAL A 1 71 ? -1.830 -5.974 -5.823 1.00 92.00 71 VAL A CA 1
ATOM 572 C C . VAL A 1 71 ? -3.212 -5.350 -5.732 1.00 92.00 71 VAL A C 1
ATOM 574 O O . VAL A 1 71 ? -3.502 -4.349 -6.381 1.00 92.00 71 VAL A O 1
ATOM 577 N N . VAL A 1 72 ? -4.088 -5.945 -4.930 1.00 90.69 72 VAL A N 1
ATOM 578 C CA . VAL A 1 72 ? -5.453 -5.447 -4.733 1.00 90.69 72 VAL A CA 1
ATOM 579 C C . VAL A 1 72 ? -5.423 -4.297 -3.736 1.00 90.69 72 VAL A C 1
ATOM 581 O O . VAL A 1 72 ? -4.873 -4.428 -2.645 1.00 90.69 72 VAL A O 1
ATOM 584 N N . TRP A 1 73 ? -6.032 -3.176 -4.112 1.00 84.62 73 TRP A N 1
ATOM 585 C CA . TRP A 1 73 ? -6.233 -2.039 -3.229 1.00 84.62 73 TRP A CA 1
ATOM 586 C C . TRP A 1 73 ? -7.302 -2.396 -2.198 1.00 84.62 73 TRP A C 1
ATOM 588 O O . TRP A 1 73 ? -8.498 -2.366 -2.489 1.00 84.62 73 TRP A O 1
ATOM 598 N N . ASP A 1 74 ? -6.872 -2.771 -0.996 1.00 72.25 74 ASP A N 1
ATOM 599 C CA . ASP A 1 74 ? -7.789 -3.029 0.105 1.00 72.25 74 ASP A CA 1
ATOM 600 C C . ASP A 1 74 ? -7.976 -1.758 0.944 1.00 72.25 74 ASP A C 1
ATOM 602 O O . ASP A 1 74 ? -7.056 -1.263 1.591 1.00 72.25 74 ASP A O 1
ATOM 606 N N . THR A 1 75 ? -9.192 -1.212 0.927 1.00 63.31 75 THR A N 1
ATOM 607 C CA . THR A 1 75 ? -9.600 -0.113 1.822 1.00 63.31 75 THR A CA 1
ATOM 608 C C . THR A 1 75 ? -9.822 -0.574 3.263 1.00 63.31 75 THR A C 1
ATOM 610 O O . THR A 1 75 ? -10.038 0.247 4.157 1.00 63.31 75 THR A O 1
ATOM 613 N N . SER A 1 76 ? -9.822 -1.884 3.516 1.00 58.66 76 SER A N 1
ATOM 614 C CA . SER A 1 76 ? -9.919 -2.408 4.863 1.00 58.66 76 SER A CA 1
ATOM 615 C C . SER A 1 76 ? -8.608 -2.105 5.600 1.00 58.66 76 SER A C 1
ATOM 617 O O . SER A 1 76 ? -7.525 -2.470 5.155 1.00 58.66 76 SER A O 1
ATOM 619 N N . HIS A 1 77 ? -8.692 -1.381 6.727 1.00 54.94 77 HIS A N 1
ATOM 620 C CA . HIS A 1 77 ? -7.531 -1.193 7.603 1.00 54.94 77 HIS A CA 1
ATOM 621 C C . HIS A 1 77 ? -6.832 -2.540 7.807 1.00 54.94 77 HIS A C 1
ATOM 623 O O . HIS A 1 77 ? -7.549 -3.501 8.131 1.00 54.94 77 HIS A O 1
ATOM 629 N N . PRO A 1 78 ? -5.494 -2.612 7.644 1.00 62.56 78 PRO A N 1
ATOM 630 C CA . PRO A 1 78 ? -4.776 -3.871 7.749 1.00 62.56 78 PRO A CA 1
ATOM 631 C C . PRO A 1 78 ? -5.151 -4.529 9.074 1.00 62.56 78 PRO A C 1
ATOM 633 O O . PRO A 1 78 ? -5.315 -3.851 10.092 1.00 62.56 78 PRO A O 1
ATOM 636 N N . VAL A 1 79 ? -5.342 -5.849 9.054 1.00 61.22 79 VAL A N 1
ATOM 637 C CA . VAL A 1 79 ? -5.827 -6.635 10.205 1.00 61.22 79 VAL A CA 1
ATOM 638 C C . VAL A 1 79 ? -5.053 -6.298 11.489 1.00 61.22 79 VAL A C 1
ATOM 640 O O . VAL A 1 79 ? -5.634 -6.264 12.572 1.00 61.22 79 VAL A O 1
ATOM 643 N N . SER A 1 80 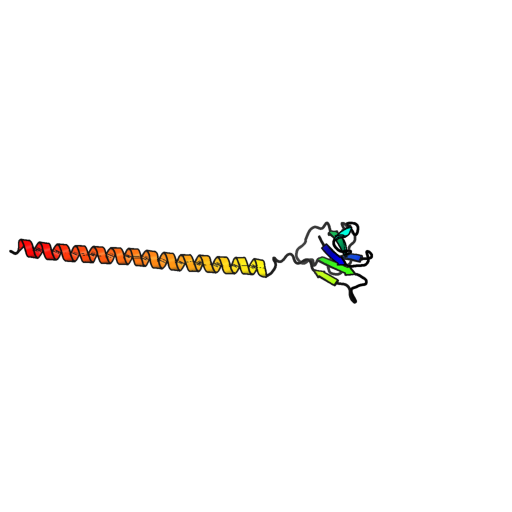? -3.771 -5.946 11.357 1.00 61.56 80 SER A N 1
ATOM 644 C CA . SER A 1 80 ? -2.902 -5.469 12.435 1.00 61.56 80 SER A CA 1
ATOM 645 C C . SER A 1 80 ? -3.390 -4.187 13.124 1.00 61.56 80 SER A C 1
ATOM 647 O O . SER A 1 80 ? -3.373 -4.121 14.350 1.00 61.56 80 SER A O 1
ATOM 649 N N . GLU A 1 81 ? -3.865 -3.183 12.389 1.00 65.31 81 GLU A N 1
ATOM 650 C CA . GLU A 1 81 ? -4.363 -1.918 12.953 1.00 65.31 81 GLU A CA 1
ATOM 651 C C . GLU A 1 81 ? -5.711 -2.108 13.657 1.00 65.31 81 GLU A C 1
ATOM 653 O O . GLU A 1 81 ? -5.941 -1.568 14.742 1.00 65.31 81 GLU A O 1
ATOM 658 N N . ARG A 1 82 ? -6.581 -2.966 13.111 1.00 67.44 82 ARG A N 1
ATOM 659 C CA . ARG A 1 82 ? -7.835 -3.341 13.787 1.00 67.44 82 ARG A CA 1
ATOM 660 C C . ARG A 1 82 ? -7.567 -4.128 15.069 1.00 67.44 82 ARG A C 1
ATOM 662 O O . ARG A 1 82 ? -8.188 -3.850 16.092 1.00 67.44 82 ARG A O 1
ATOM 669 N N . ALA A 1 83 ? -6.621 -5.068 15.038 1.00 73.88 83 ALA A N 1
ATOM 670 C CA . ALA A 1 83 ? -6.245 -5.860 16.206 1.00 73.88 83 ALA A CA 1
ATOM 671 C C . ALA A 1 83 ? -5.665 -4.989 17.333 1.00 73.88 83 ALA A C 1
ATOM 673 O O . ALA A 1 83 ? -6.029 -5.176 18.494 1.00 73.88 83 ALA A O 1
ATOM 674 N N . LYS A 1 84 ? -4.834 -3.990 17.000 1.00 80.69 84 LYS A N 1
ATOM 675 C CA . LYS A 1 84 ? -4.301 -3.019 17.972 1.00 80.69 84 LYS A CA 1
ATOM 676 C C . LYS A 1 84 ? -5.413 -2.249 18.688 1.00 80.69 84 LYS A C 1
ATOM 678 O O . LYS A 1 84 ? -5.369 -2.136 19.913 1.00 80.69 84 LYS A O 1
ATOM 683 N N . MET A 1 85 ? -6.423 -1.770 17.953 1.00 81.75 85 MET A N 1
ATOM 684 C CA . MET A 1 85 ? -7.571 -1.076 18.553 1.00 81.75 85 MET A CA 1
ATOM 685 C C . MET A 1 85 ? -8.341 -1.985 19.516 1.00 81.75 85 MET A C 1
ATOM 687 O O . MET A 1 85 ? -8.614 -1.595 20.648 1.00 81.75 85 MET A O 1
ATOM 691 N N . VAL A 1 86 ? -8.625 -3.220 19.096 1.00 85.75 86 VAL A N 1
ATOM 692 C CA . VAL A 1 86 ? -9.374 -4.193 19.901 1.00 85.75 86 VAL A CA 1
ATOM 693 C C . VAL A 1 86 ? -8.636 -4.528 21.202 1.00 85.75 86 VAL A C 1
ATOM 695 O O . VAL A 1 86 ? -9.223 -4.449 22.282 1.00 85.75 86 VAL A O 1
ATOM 698 N N . ILE A 1 87 ? -7.338 -4.839 21.125 1.00 89.00 87 ILE A N 1
ATOM 699 C CA . ILE A 1 87 ? -6.517 -5.169 22.302 1.00 89.00 87 ILE A CA 1
ATOM 700 C C . ILE A 1 87 ? -6.451 -3.981 23.271 1.00 89.00 87 ILE A C 1
ATOM 702 O O . ILE A 1 87 ? -6.616 -4.162 24.480 1.00 89.00 87 ILE A O 1
ATOM 706 N N . GLY A 1 88 ? -6.263 -2.764 22.750 1.00 91.25 88 GLY A N 1
ATOM 707 C CA . GLY A 1 88 ? -6.222 -1.548 23.562 1.00 91.25 88 GLY A CA 1
ATOM 708 C C . GLY A 1 88 ? -7.509 -1.331 24.361 1.00 91.25 88 GLY A C 1
ATOM 709 O O . GLY A 1 88 ? -7.456 -1.070 25.564 1.00 91.25 88 GLY A O 1
ATOM 710 N N . THR A 1 89 ? -8.672 -1.507 23.730 1.00 93.50 89 THR A N 1
ATOM 711 C CA . THR A 1 89 ? -9.971 -1.357 24.402 1.00 93.50 89 THR A CA 1
ATOM 712 C C . THR A 1 89 ? -10.167 -2.383 25.519 1.00 93.50 89 THR A C 1
ATOM 714 O O . THR A 1 89 ? -10.604 -2.016 26.613 1.00 93.50 89 THR A O 1
ATOM 717 N N . PHE A 1 90 ? -9.803 -3.648 25.292 1.00 94.81 90 PHE A N 1
ATOM 718 C CA . PHE A 1 90 ? -9.928 -4.690 26.317 1.00 94.81 90 PHE A CA 1
ATOM 719 C C . PHE A 1 90 ? -9.070 -4.404 27.555 1.00 94.81 90 PHE A C 1
ATOM 721 O O . PHE A 1 90 ? -9.560 -4.531 28.679 1.00 94.81 90 PHE A O 1
ATOM 728 N N . LEU A 1 91 ? -7.821 -3.969 27.365 1.00 94.88 91 LEU A N 1
ATOM 729 C CA . LEU A 1 91 ? -6.917 -3.641 28.471 1.00 94.88 91 LEU A CA 1
ATOM 730 C C . LEU A 1 91 ? -7.418 -2.454 29.298 1.00 94.88 91 LEU A C 1
ATOM 732 O O . LEU A 1 91 ? -7.351 -2.494 30.528 1.00 94.88 91 LEU A O 1
ATOM 736 N N . LEU A 1 92 ? -7.962 -1.426 28.641 1.00 96.00 92 LEU A N 1
ATOM 737 C CA . LEU A 1 92 ? -8.525 -0.268 29.332 1.00 96.00 92 LEU A CA 1
ATOM 738 C C . LEU A 1 92 ? -9.719 -0.666 30.202 1.00 96.00 92 LEU A C 1
ATOM 740 O O . LEU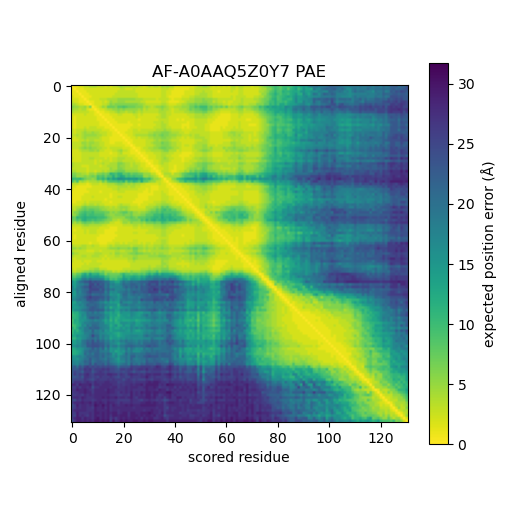 A 1 92 ? -9.730 -0.369 31.396 1.00 96.00 92 LEU A O 1
ATOM 744 N N . ILE A 1 93 ? -10.695 -1.383 29.640 1.00 96.69 93 ILE A N 1
ATOM 745 C CA . ILE A 1 93 ? -11.892 -1.804 30.382 1.00 96.69 93 ILE A CA 1
ATOM 746 C C . ILE A 1 93 ? -11.501 -2.689 31.570 1.00 96.69 93 ILE A C 1
ATOM 748 O O . ILE A 1 93 ? -11.952 -2.456 32.694 1.00 96.69 93 ILE A O 1
ATOM 752 N N . PHE A 1 94 ? -10.617 -3.664 31.348 1.00 95.94 94 PHE A N 1
ATOM 753 C CA . PHE A 1 94 ? -10.162 -4.562 32.405 1.00 95.94 94 PHE A CA 1
ATOM 754 C C . PHE A 1 94 ? -9.434 -3.806 33.528 1.00 95.94 94 PHE A C 1
ATOM 756 O O . PHE A 1 94 ? -9.718 -4.018 34.710 1.00 95.94 94 PHE A O 1
ATOM 763 N N . GLY A 1 95 ? -8.566 -2.853 33.174 1.00 96.38 95 GLY A N 1
ATOM 764 C CA . GLY A 1 95 ? -7.891 -1.981 34.135 1.00 96.38 95 GLY A CA 1
ATOM 765 C C . GLY A 1 95 ? -8.867 -1.153 34.980 1.00 96.38 95 GLY A C 1
ATOM 766 O O . GLY A 1 95 ? -8.736 -1.105 36.205 1.00 96.38 95 GLY A O 1
ATOM 767 N N . PHE A 1 96 ? -9.890 -0.559 34.360 1.00 96.38 96 PHE A N 1
ATOM 768 C CA . PHE A 1 96 ? -10.906 0.233 35.065 1.00 96.38 96 PHE A CA 1
ATOM 769 C C . PHE A 1 96 ? -11.735 -0.597 36.057 1.00 96.38 96 PHE A C 1
ATOM 771 O O . PHE A 1 96 ? -12.019 -0.138 37.170 1.00 96.38 96 PHE A O 1
ATOM 778 N N . VAL A 1 97 ? -12.092 -1.833 35.702 1.00 96.88 97 VAL A N 1
ATOM 779 C CA . VAL A 1 97 ? -12.838 -2.739 36.594 1.00 96.88 97 VAL A CA 1
ATOM 780 C C . VAL A 1 97 ? -11.994 -3.129 37.813 1.00 96.88 97 VAL A C 1
ATOM 782 O O . VAL A 1 97 ? -12.473 -3.078 38.949 1.00 96.88 97 VAL A O 1
ATOM 785 N N . LEU A 1 98 ? -10.712 -3.448 37.624 1.00 95.69 98 LEU A N 1
ATOM 786 C CA . LEU A 1 98 ? -9.817 -3.766 38.742 1.00 95.69 98 LEU A CA 1
ATOM 787 C C . LEU A 1 98 ? -9.566 -2.557 39.653 1.00 95.69 98 LEU A C 1
ATOM 789 O O . LEU A 1 98 ? -9.549 -2.693 40.878 1.00 95.69 98 LEU A O 1
ATOM 793 N N . MET A 1 99 ? -9.408 -1.364 39.079 1.00 95.69 99 MET A N 1
ATOM 794 C CA . MET A 1 99 ? -9.219 -0.134 39.852 1.00 95.69 99 MET A CA 1
ATOM 795 C C . MET A 1 99 ? -10.456 0.231 40.673 1.00 95.69 99 MET A C 1
ATOM 797 O O . MET A 1 99 ? -10.335 0.537 41.859 1.00 95.69 99 MET A O 1
ATOM 801 N N . SER A 1 100 ? -11.648 0.164 40.078 1.00 94.88 100 SER A N 1
ATOM 802 C CA . SER A 1 100 ? -12.903 0.488 40.769 1.00 94.88 100 SER A CA 1
ATOM 803 C C . SER A 1 100 ? -13.225 -0.507 41.888 1.00 94.88 100 SER A C 1
ATOM 805 O O . SER A 1 100 ? -13.526 -0.089 43.006 1.00 94.88 100 SER A O 1
ATOM 807 N N . THR A 1 101 ? -13.088 -1.812 41.641 1.00 94.81 101 THR A N 1
ATOM 808 C CA . THR A 1 101 ? -13.299 -2.853 42.666 1.00 94.81 101 THR A CA 1
ATOM 809 C C . THR A 1 101 ? -12.333 -2.704 43.837 1.00 94.81 101 THR A C 1
ATOM 811 O O . THR A 1 101 ? -12.768 -2.704 44.992 1.00 94.81 101 THR A O 1
ATOM 814 N N . ARG A 1 102 ? -11.038 -2.488 43.562 1.00 93.31 102 ARG A N 1
ATOM 815 C CA . ARG A 1 102 ? -10.048 -2.195 44.606 1.00 93.31 102 ARG A CA 1
ATOM 816 C C . ARG A 1 102 ? -10.399 -0.926 45.365 1.00 93.31 102 ARG A C 1
ATOM 818 O O . ARG A 1 102 ? -10.378 -0.945 46.589 1.00 93.31 102 ARG A O 1
ATOM 825 N N . PHE A 1 103 ? -10.755 0.156 44.681 1.00 94.81 103 PHE A N 1
ATOM 826 C CA . PHE A 1 103 ? -11.109 1.417 45.330 1.00 94.81 103 PHE A CA 1
ATOM 827 C C . PHE A 1 103 ? -12.310 1.265 46.274 1.00 94.81 103 PHE A C 1
ATOM 829 O O . PHE A 1 103 ? -12.256 1.712 47.421 1.00 94.81 103 PHE A O 1
ATOM 836 N N . ILE A 1 104 ? -13.365 0.574 45.834 1.00 93.94 104 ILE A N 1
ATOM 837 C CA . ILE A 1 104 ? -14.541 0.280 46.663 1.00 93.94 104 ILE A CA 1
ATOM 838 C C . ILE A 1 104 ? -14.147 -0.587 47.865 1.00 93.94 104 ILE A C 1
ATOM 840 O O . ILE A 1 104 ? -14.538 -0.277 48.993 1.00 93.94 104 ILE A O 1
ATOM 844 N N . TYR A 1 105 ? -13.334 -1.626 47.651 1.00 94.69 105 TYR A N 1
ATOM 845 C CA . TYR A 1 105 ? -12.817 -2.470 48.727 1.00 94.69 105 TYR A CA 1
ATOM 846 C C . TYR A 1 105 ? -12.006 -1.661 49.748 1.00 94.69 105 TYR A C 1
ATOM 848 O O . TYR A 1 105 ? -12.264 -1.766 50.945 1.00 94.69 105 TYR A O 1
ATOM 856 N N . TYR A 1 106 ? -11.095 -0.793 49.299 1.00 88.31 106 TYR A N 1
ATOM 857 C CA . TYR A 1 106 ? -10.320 0.080 50.182 1.00 88.31 106 TYR A CA 1
ATOM 858 C C . TYR A 1 106 ? -11.224 1.021 50.974 1.00 88.31 106 TYR A C 1
ATOM 860 O O . TYR A 1 106 ? -11.064 1.123 52.190 1.00 88.31 106 TYR A O 1
ATOM 868 N N . LYS A 1 107 ? -12.217 1.658 50.339 1.00 87.12 107 LYS A N 1
ATOM 869 C CA . LYS A 1 107 ? -13.168 2.518 51.063 1.00 87.12 107 LYS A CA 1
ATOM 870 C C . LYS A 1 107 ? -13.988 1.739 52.091 1.00 87.12 107 LYS A C 1
ATOM 872 O O . LYS A 1 107 ? -14.222 2.258 53.183 1.00 87.12 107 LYS A O 1
ATOM 877 N N . LYS A 1 108 ? -14.407 0.510 51.776 1.00 86.88 108 LYS A N 1
ATOM 878 C CA . LYS A 1 108 ? -15.117 -0.359 52.724 1.00 86.88 108 LYS A CA 1
ATOM 879 C C . LYS A 1 108 ? -14.209 -0.759 53.888 1.00 86.88 108 LYS A C 1
ATOM 881 O O . LYS A 1 108 ? -14.608 -0.606 55.038 1.00 86.88 108 LYS A O 1
ATOM 886 N N . LYS A 1 109 ? -12.970 -1.166 53.604 1.00 86.06 109 LYS A N 1
ATOM 887 C CA . LYS A 1 109 ? -11.999 -1.570 54.625 1.00 86.06 109 LYS A CA 1
ATOM 888 C C . LYS A 1 109 ? -11.603 -0.418 55.551 1.00 86.06 109 LYS A C 1
ATOM 890 O O . LYS A 1 109 ? -11.490 -0.612 56.757 1.00 86.06 109 LYS A O 1
ATOM 895 N N . LEU A 1 110 ? -11.452 0.791 55.010 1.00 79.44 110 LEU A N 1
ATOM 896 C CA . LEU A 1 110 ? -11.228 2.013 55.790 1.00 79.44 110 LEU A CA 1
ATOM 897 C C . LEU A 1 110 ? -12.406 2.318 56.724 1.00 79.44 110 LEU A C 1
ATOM 899 O O . LEU A 1 110 ? -12.1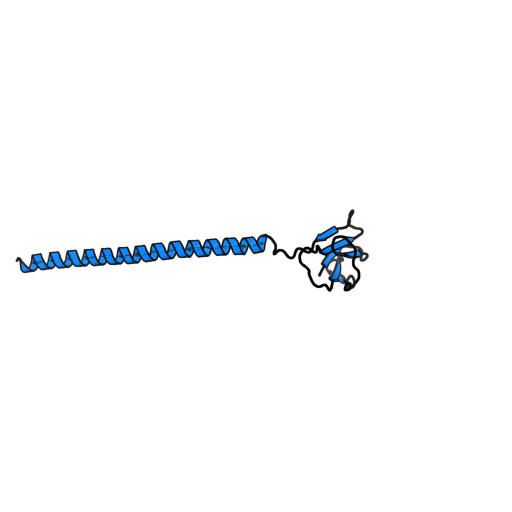88 2.678 57.878 1.00 79.44 110 LEU A O 1
ATOM 903 N N . ARG A 1 111 ? -13.647 2.128 56.256 1.00 76.25 111 ARG A N 1
ATOM 904 C CA . ARG A 1 111 ? -14.849 2.304 57.082 1.00 76.25 111 ARG A CA 1
ATOM 905 C C . ARG A 1 111 ? -14.914 1.279 58.216 1.00 76.25 111 ARG A C 1
ATOM 907 O O . ARG A 1 111 ? -15.191 1.663 59.346 1.00 76.25 111 ARG A O 1
ATOM 914 N N . GLU A 1 112 ? -14.618 0.013 57.928 1.00 76.81 112 GLU A N 1
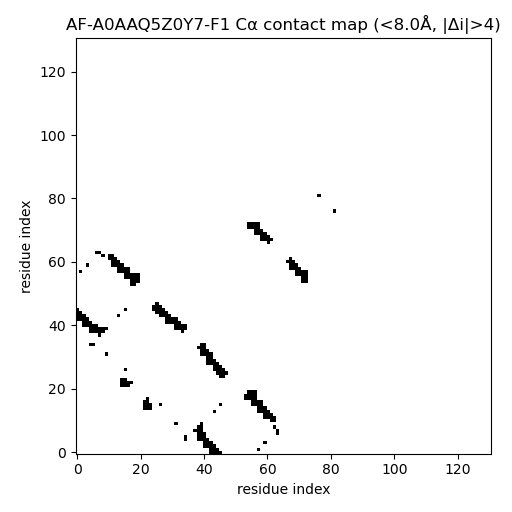ATOM 915 C CA . GLU A 1 112 ? -14.577 -1.062 58.929 1.00 76.81 112 GLU A CA 1
ATOM 916 C C . GLU A 1 112 ? -13.501 -0.815 59.999 1.00 76.81 112 GLU A C 1
ATOM 918 O O . GLU A 1 112 ? -13.786 -0.912 61.194 1.00 76.81 112 GLU A O 1
ATOM 923 N N . ASN A 1 113 ? -12.288 -0.420 59.597 1.00 71.88 113 ASN A N 1
ATOM 924 C CA . ASN A 1 113 ? -11.211 -0.091 60.536 1.00 71.88 113 ASN A CA 1
ATOM 925 C C . ASN A 1 113 ? -11.571 1.114 61.425 1.00 71.88 113 ASN A C 1
ATOM 927 O O . ASN A 1 113 ? -11.290 1.098 62.621 1.00 71.88 113 ASN A O 1
ATOM 931 N N . PHE A 1 114 ? -12.239 2.131 60.871 1.00 70.56 114 PHE A N 1
ATOM 932 C CA . PHE A 1 114 ? -12.711 3.283 61.644 1.00 70.56 114 PHE A CA 1
ATOM 933 C C . PHE A 1 114 ? 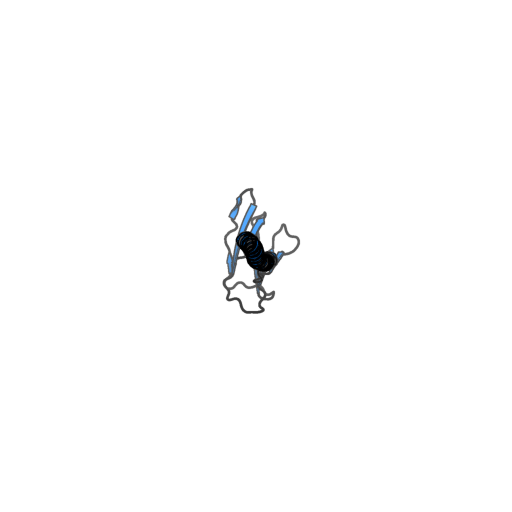-13.777 2.880 62.676 1.00 70.56 114 PHE A C 1
ATOM 935 O O . PHE A 1 114 ? -13.693 3.278 63.837 1.00 70.56 114 PHE A O 1
ATOM 942 N N . THR A 1 115 ? -14.735 2.023 62.297 1.00 66.88 115 THR A N 1
ATOM 943 C CA . THR A 1 115 ? -15.738 1.495 63.239 1.00 66.88 115 THR A CA 1
ATOM 944 C C . THR A 1 115 ? -15.129 0.610 64.330 1.00 66.88 115 THR A C 1
ATOM 946 O O . THR A 1 115 ? -15.589 0.664 65.469 1.00 66.88 115 THR A O 1
ATOM 949 N N . LEU A 1 116 ? -14.072 -0.152 64.019 1.00 67.44 116 LEU A N 1
ATOM 950 C CA . LEU A 1 116 ? -13.360 -0.988 64.990 1.00 67.44 116 LEU A CA 1
ATOM 951 C C . LEU A 1 116 ? -12.633 -0.129 66.042 1.00 67.44 116 LEU A C 1
ATOM 953 O O . LEU A 1 116 ? -12.773 -0.375 67.238 1.00 67.44 116 LEU A O 1
ATOM 957 N N . CYS A 1 117 ? -11.927 0.926 65.617 1.00 61.34 117 CYS A N 1
ATOM 958 C CA . CYS A 1 117 ? -11.290 1.881 66.532 1.00 61.34 117 CYS A CA 1
ATOM 959 C C . CYS A 1 117 ? -12.314 2.642 67.388 1.00 61.34 117 CYS A C 1
ATOM 961 O O . CYS A 1 117 ? -12.083 2.863 68.574 1.00 61.34 117 CYS A O 1
ATOM 963 N N . GLN A 1 118 ? -13.464 3.018 66.819 1.00 67.38 118 GLN A N 1
ATOM 964 C CA . GLN A 1 118 ? -14.510 3.720 67.565 1.00 67.38 118 GLN A CA 1
ATOM 965 C C . GLN A 1 118 ? -15.203 2.821 68.607 1.00 67.38 118 GLN A C 1
ATOM 967 O O . GLN A 1 118 ? -15.599 3.309 69.666 1.00 67.38 118 GLN A O 1
ATOM 972 N N . GLY A 1 119 ? -15.299 1.512 68.347 1.00 61.81 119 GLY A N 1
ATOM 973 C CA . GLY A 1 119 ? -15.718 0.510 69.333 1.00 61.81 119 GLY A CA 1
ATOM 974 C C . GLY A 1 119 ? -14.708 0.327 70.474 1.00 61.81 119 GLY A C 1
ATOM 975 O O . GLY A 1 119 ? -15.104 0.354 71.639 1.00 61.81 119 GLY A O 1
ATOM 976 N N . ASP A 1 120 ? -13.411 0.226 70.159 1.00 66.38 120 ASP A N 1
ATOM 977 C CA . ASP A 1 120 ? -12.335 0.041 71.154 1.00 66.38 120 ASP A CA 1
ATOM 978 C C . ASP A 1 120 ? -12.183 1.251 72.098 1.00 66.38 120 ASP A C 1
ATOM 980 O O . ASP A 1 120 ? -12.075 1.097 73.316 1.00 66.38 120 ASP A O 1
ATOM 984 N N . VAL A 1 121 ? -12.265 2.480 71.570 1.00 63.47 121 VAL A N 1
ATOM 985 C CA . VAL A 1 121 ? -12.197 3.711 72.384 1.00 63.47 121 VAL A CA 1
ATOM 986 C C . VAL A 1 121 ? -13.405 3.830 73.318 1.00 63.47 121 VAL A C 1
ATOM 988 O O . VAL A 1 121 ? -13.248 4.155 74.495 1.00 63.47 121 VAL A O 1
ATOM 991 N N . ARG A 1 122 ? -14.614 3.519 72.830 1.00 61.34 122 ARG A N 1
ATOM 992 C CA . ARG A 1 122 ? -15.847 3.569 73.634 1.00 61.34 122 ARG A CA 1
ATOM 993 C C . ARG A 1 122 ? -15.825 2.555 74.781 1.00 61.34 122 ARG A C 1
ATOM 995 O O . ARG A 1 122 ? -16.295 2.868 75.872 1.00 61.34 122 ARG A O 1
ATOM 1002 N N . GLN A 1 123 ? -15.256 1.373 74.553 1.00 66.94 123 GLN A N 1
ATOM 1003 C CA . GLN A 1 123 ? -15.136 0.337 75.577 1.00 66.94 123 GLN A CA 1
ATOM 1004 C C . GLN A 1 123 ? -14.089 0.688 76.642 1.00 66.94 123 GLN A C 1
ATOM 1006 O O . GLN A 1 123 ? -14.351 0.507 77.831 1.00 66.94 123 GLN A O 1
ATOM 1011 N N . LYS A 1 124 ? -12.952 1.278 76.2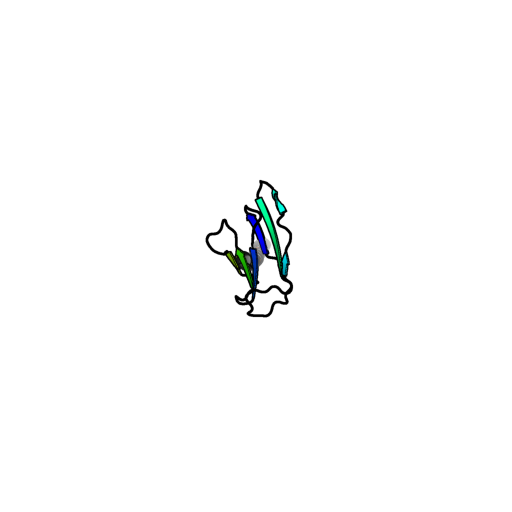48 1.00 68.69 124 LYS A N 1
ATOM 1012 C CA . LYS A 1 124 ? -11.943 1.785 77.197 1.00 68.69 124 LYS A CA 1
ATOM 1013 C C . LYS A 1 124 ? -12.451 2.957 78.045 1.00 68.69 124 LYS A C 1
ATOM 1015 O O . LYS A 1 124 ? -12.153 3.007 79.233 1.00 68.69 124 LYS A O 1
ATOM 1020 N N . LEU A 1 125 ? -13.257 3.859 77.476 1.00 59.50 125 LEU A N 1
ATOM 1021 C CA . LEU A 1 125 ? -13.873 4.971 78.216 1.00 59.50 125 LEU A CA 1
ATOM 1022 C C . LEU A 1 125 ? -14.904 4.500 79.252 1.00 59.50 125 LEU A C 1
ATOM 1024 O O . LEU A 1 125 ? -14.893 4.988 80.378 1.00 59.50 125 LEU A O 1
ATOM 1028 N N . LEU A 1 126 ? -15.762 3.531 78.914 1.00 60.38 126 LEU A N 1
ATOM 1029 C CA . LEU A 1 126 ? -16.730 2.966 79.867 1.00 60.38 126 LEU A CA 1
ATOM 1030 C C . LEU A 1 126 ? -16.048 2.259 81.047 1.00 60.38 126 LEU A C 1
ATOM 1032 O O . LEU A 1 126 ? -16.544 2.330 82.165 1.00 60.38 126 LEU A O 1
ATOM 1036 N N . HIS A 1 127 ? -14.895 1.630 80.815 1.00 62.69 127 HIS A N 1
ATOM 1037 C CA . HIS A 1 127 ? -14.103 1.006 81.876 1.00 62.69 127 HIS A CA 1
ATOM 1038 C C . HIS A 1 127 ? -13.448 2.026 82.825 1.00 62.69 127 HIS A C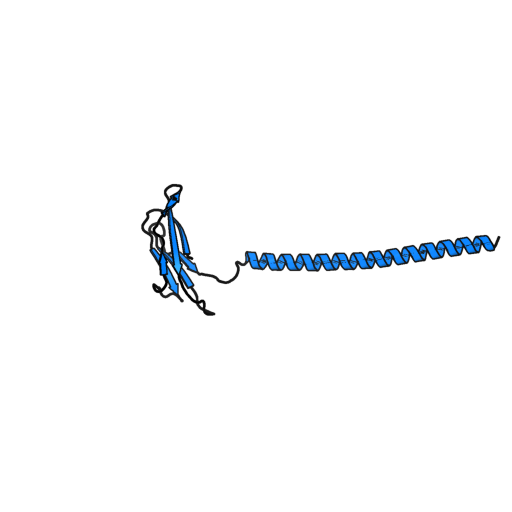 1
ATOM 1040 O O . HIS A 1 127 ? -13.219 1.703 83.984 1.00 62.69 127 HIS A O 1
ATOM 1046 N N . TYR A 1 128 ? -13.157 3.243 82.351 1.00 60.88 128 TYR A N 1
ATOM 1047 C CA . TYR A 1 128 ? -12.551 4.316 83.151 1.00 60.88 128 TYR A CA 1
ATOM 1048 C C . TYR A 1 128 ? -13.563 5.031 84.059 1.00 60.88 128 TYR A C 1
ATOM 1050 O O . TYR A 1 128 ? -13.212 5.428 85.157 1.00 60.88 128 TYR A O 1
ATOM 1058 N N . PHE A 1 129 ? -14.819 5.177 83.622 1.00 60.75 129 PHE A N 1
ATOM 1059 C CA . PHE A 1 129 ? -15.898 5.769 84.431 1.00 60.75 129 PHE A CA 1
ATOM 1060 C C . PHE A 1 129 ? -16.536 4.793 85.439 1.00 60.75 129 PHE A C 1
ATOM 1062 O O . PHE A 1 129 ? -17.339 5.216 86.266 1.00 60.75 129 PHE A O 1
ATOM 1069 N N . ALA A 1 130 ? -16.229 3.496 85.341 1.00 56.00 130 ALA A N 1
ATOM 1070 C CA . ALA A 1 130 ? -16.714 2.453 86.250 1.00 56.00 130 ALA A CA 1
ATOM 1071 C C . ALA A 1 130 ? -15.737 2.132 87.405 1.00 56.00 130 ALA A C 1
ATOM 1073 O O . ALA A 1 130 ? -16.026 1.247 88.211 1.00 56.00 130 ALA A O 1
ATOM 1074 N N . LEU A 1 131 ? -14.596 2.830 87.459 1.00 53.28 131 LEU A N 1
ATOM 1075 C CA . LEU A 1 131 ? -13.598 2.838 88.536 1.00 53.28 131 LEU A CA 1
ATOM 1076 C C . LEU A 1 131 ? -13.718 4.146 89.325 1.00 53.28 131 LEU A C 1
ATOM 1078 O O . LEU A 1 131 ? -13.531 4.085 90.559 1.00 53.28 131 LEU A O 1
#

Sequence (131 aa):
VCSAYDFYSKQIRVSWLWNGQEVTSGVSFTEAMPSGDWFYQVHSFLEFTPTRGERIACRVEHLSLSEAMLVVWDTSHPVSERAKMVIGTFLLIFGFVLMSTRFIYYKKKLRENFTLCQGDVRQKLLHYFAL

Organism: Amphiprion ocellaris (NCBI:txid80972)

InterPro domains:
  IPR003597 Immunoglobulin C1-set [PF07654] (1-64)
  IPR003597 Immunoglobulin C1-set [SM00407] (1-68)
  IPR007110 Immunoglobulin-like domain [PS50835] (1-71)
  IPR013783 Immunoglobulin-like fold [G3DSA:2.60.40.10] (1-84)
  IPR036179 Immunoglobulin-like domain superfamily [SSF48726] (1-74)
  IPR050160 Major Histocompatibility Complex/Immunoglobulin [PTHR19944] (1-104)

Mean predicted aligned error: 12.83 Å

Foldseek 3Di:
DDKDWFDDDQDKDKFKDKQRHTDDPQKDKDRFDDPPPRMTMMDIDHDDDDDPPIKMWMWIDDPVDPDIDIGIDDPPDPPVVVVVVVVVVVVVVVVVVVVVVVVVVVVVVVVVVVVVVVVVVVVVVVVVVVD

Radius of gyration: 34.45 Å; Cα contacts (8 Å, |Δi|>4): 143; chains: 1; bounding box: 41×24×107 Å